Protein AF-A0A0C1CA61-F1 (afdb_monomer_lite)

Foldseek 3Di:
DVCVPPPCLDPVNQVVVQVCQCPPDPCNVVVNRDHDDDPCSPPALLRVVVVCVVVVPPCVPDDQAPDADPVRHHPCPDPSNVSNVVSVVVVVVVD

Radius of gyration: 17.6 Å; chains: 1; bounding box: 42×32×47 Å

InterPro domains:
  IPR014729 Rossmann-like alpha/beta/alpha sandwich fold [G3DSA:3.40.50.620] (1-94)
  IPR018317 Queuosine biosynthesis protein QueC [PF06508] (2-90)
  IPR018317 Queuosine biosynthesis protein QueC [PTHR42914] (2-90)

Organism: NCBI:txid83552

pLDDT: mean 91.28, std 12.16, range [39.03, 97.56]

Secondary structure (DSSP, 8-state):
-GGGG-GGGSHHHHHHHHHHHHHHSHHHHTT-PPPP--TTTT--HHHHHHHHHHTT--GGG----SS--TTS---S-SHHHHHHHHHHHHHHTT-

Structure (mmCIF, N/CA/C/O backbone):
data_AF-A0A0C1CA61-F1
#
_entry.id   AF-A0A0C1CA61-F1
#
loop_
_atom_site.group_PDB
_atom_site.id
_atom_site.type_symbol
_atom_site.label_atom_id
_atom_site.label_alt_id
_atom_site.label_comp_id
_atom_site.label_asym_id
_atom_site.label_entity_id
_atom_site.label_seq_id
_atom_site.pdbx_PDB_ins_code
_atom_site.Cartn_x
_atom_site.Cartn_y
_atom_site.Cartn_z
_atom_site.occupancy
_atom_site.B_iso_or_equiv
_atom_site.auth_seq_id
_atom_site.auth_comp_id
_atom_site.auth_asym_id
_atom_site.auth_atom_id
_atom_site.pdbx_PDB_model_num
ATOM 1 N N . MET A 1 1 ? 9.022 8.170 -4.276 1.00 50.41 1 MET A N 1
ATOM 2 C CA . MET A 1 1 ? 7.995 7.955 -3.229 1.00 50.41 1 MET A CA 1
ATOM 3 C C . MET A 1 1 ? 6.846 8.908 -3.521 1.00 50.41 1 MET A C 1
ATOM 5 O O . MET A 1 1 ? 6.901 10.067 -3.126 1.00 50.41 1 MET A O 1
ATOM 9 N N . ASP A 1 2 ? 5.842 8.429 -4.253 1.00 50.44 2 ASP A N 1
ATOM 10 C CA . ASP A 1 2 ? 4.805 9.267 -4.888 1.00 50.44 2 ASP A CA 1
ATOM 11 C C . ASP A 1 2 ? 3.806 9.883 -3.894 1.00 50.44 2 ASP A C 1
ATOM 13 O O . ASP A 1 2 ? 3.120 10.852 -4.202 1.00 50.44 2 ASP A O 1
ATOM 17 N N . PHE A 1 3 ? 3.769 9.377 -2.660 1.00 53.66 3 PHE A N 1
ATOM 18 C CA . PHE A 1 3 ? 2.854 9.835 -1.612 1.00 53.66 3 PHE A CA 1
ATOM 19 C C . PHE A 1 3 ? 3.353 11.056 -0.826 1.00 53.66 3 PHE A C 1
ATOM 21 O O . PHE A 1 3 ? 2.585 11.657 -0.080 1.00 53.66 3 PHE A O 1
ATOM 28 N N . LEU A 1 4 ? 4.621 11.460 -0.979 1.00 55.59 4 LEU A N 1
ATOM 29 C CA . LEU A 1 4 ? 5.175 12.598 -0.227 1.00 55.59 4 LEU A CA 1
ATOM 30 C C . LEU A 1 4 ? 4.504 13.931 -0.598 1.00 55.59 4 LEU A C 1
ATOM 32 O O . LEU A 1 4 ? 4.418 14.838 0.238 1.00 55.59 4 LEU A O 1
ATOM 36 N N . SER A 1 5 ? 3.980 14.021 -1.819 1.00 65.88 5 SER A N 1
ATOM 37 C CA . SER A 1 5 ? 3.289 15.194 -2.360 1.00 65.88 5 SER A CA 1
ATOM 38 C C . SER A 1 5 ? 1.854 15.344 -1.842 1.00 65.88 5 SER A C 1
ATOM 40 O O . SER A 1 5 ? 1.315 16.448 -1.862 1.00 65.88 5 SER A O 1
ATOM 42 N N . TYR A 1 6 ? 1.251 14.259 -1.347 1.00 85.88 6 TYR A N 1
ATOM 43 C CA . TYR A 1 6 ? -0.152 14.202 -0.944 1.00 85.88 6 TYR A CA 1
ATOM 44 C C . TYR A 1 6 ? -0.272 14.311 0.585 1.00 85.88 6 TYR A C 1
ATOM 46 O O . TYR A 1 6 ? 0.154 13.406 1.311 1.00 85.88 6 TYR A O 1
ATOM 54 N N . PRO A 1 7 ? -0.790 15.432 1.125 1.00 89.81 7 PRO A N 1
ATOM 55 C CA . PRO A 1 7 ? -0.868 15.643 2.573 1.00 89.81 7 PRO A CA 1
ATOM 56 C C . PRO A 1 7 ? -1.786 14.630 3.274 1.00 89.81 7 PRO A C 1
ATOM 58 O O . PRO A 1 7 ? -1.586 14.337 4.451 1.00 89.81 7 PRO A O 1
ATOM 61 N N . ASP A 1 8 ? -2.743 14.067 2.542 1.00 92.88 8 ASP A N 1
ATOM 62 C CA . ASP A 1 8 ? -3.701 13.046 2.962 1.00 92.88 8 ASP A CA 1
ATOM 63 C C . ASP A 1 8 ? -3.117 11.625 3.044 1.00 92.88 8 ASP A C 1
ATOM 65 O O . ASP A 1 8 ? -3.754 10.719 3.568 1.00 92.88 8 ASP A O 1
ATOM 69 N N . CYS A 1 9 ? -1.874 11.419 2.608 1.00 91.38 9 CYS A N 1
ATOM 70 C CA . CYS A 1 9 ? -1.179 10.134 2.721 1.00 91.38 9 CYS A CA 1
ATOM 71 C C . CYS A 1 9 ? -0.134 10.110 3.854 1.00 91.38 9 CYS A C 1
ATOM 73 O O . CYS A 1 9 ? 0.742 9.246 3.877 1.00 91.38 9 CYS A O 1
ATOM 75 N N . ARG A 1 10 ? -0.180 11.065 4.794 1.00 90.69 10 ARG A N 1
ATOM 76 C CA . ARG A 1 10 ? 0.818 11.228 5.870 1.00 90.69 10 ARG A CA 1
ATOM 77 C C . ARG A 1 10 ? 0.311 10.709 7.221 1.00 90.69 10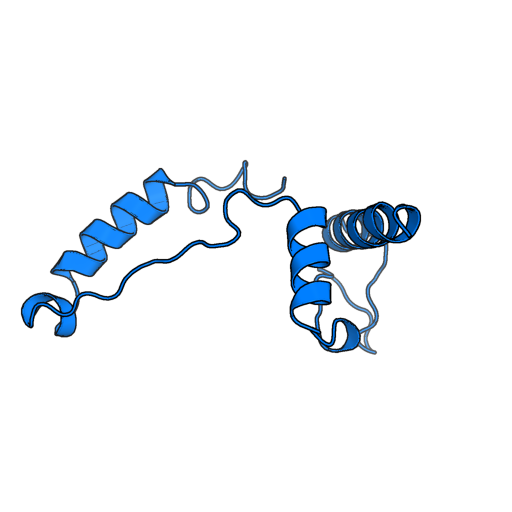 ARG A C 1
ATOM 79 O O . ARG A 1 10 ? -0.895 10.742 7.454 1.00 90.69 10 ARG A O 1
ATOM 86 N N . PRO A 1 11 ? 1.207 10.334 8.160 1.00 92.69 11 PRO A N 1
ATOM 87 C CA . PRO A 1 11 ? 0.815 9.884 9.501 1.00 92.69 11 PRO A CA 1
ATOM 88 C C . PRO A 1 11 ? -0.200 10.803 10.195 1.00 92.69 11 PRO A C 1
ATOM 90 O O . PRO A 1 11 ? -1.245 10.329 10.626 1.00 92.69 11 PRO A O 1
ATOM 93 N N . GLY A 1 12 ? 0.039 12.120 10.188 1.00 93.75 12 GLY A N 1
ATOM 94 C CA . GLY A 1 12 ? -0.855 13.089 10.832 1.00 93.75 12 GLY A CA 1
ATOM 95 C C . GLY A 1 12 ? -2.273 13.133 10.246 1.00 93.75 12 GLY A C 1
ATOM 96 O O . GLY A 1 12 ? -3.223 13.408 10.974 1.00 93.75 12 GLY A O 1
ATOM 97 N N . TYR A 1 13 ? -2.446 12.814 8.957 1.00 95.44 13 TYR A N 1
ATOM 98 C CA . TYR A 1 13 ? -3.782 12.680 8.373 1.00 95.44 13 TYR A CA 1
ATOM 99 C C . TYR A 1 13 ? -4.509 11.463 8.955 1.00 95.44 13 TYR A C 1
ATOM 101 O O . TYR A 1 13 ? -5.650 11.583 9.394 1.00 95.44 13 TYR A O 1
ATOM 109 N N . PHE A 1 14 ? -3.842 10.305 9.006 1.00 95.75 14 PHE A N 1
ATOM 110 C CA . PHE A 1 14 ? -4.431 9.083 9.557 1.00 95.75 14 PHE A CA 1
ATOM 111 C C . PHE A 1 14 ? -4.706 9.193 11.062 1.00 95.75 14 PHE A C 1
ATOM 113 O O . PHE A 1 14 ? -5.724 8.686 11.522 1.00 95.75 14 PHE A O 1
ATOM 120 N N . GLU A 1 15 ? -3.858 9.895 11.819 1.00 96.19 15 GLU A N 1
ATOM 121 C CA . GLU A 1 15 ? -4.088 10.208 13.238 1.00 96.19 15 GLU A CA 1
ATOM 122 C C . GLU A 1 15 ? -5.360 11.050 13.425 1.00 96.19 15 GLU A C 1
ATOM 124 O O . GLU A 1 15 ? -6.238 10.692 14.212 1.00 96.19 15 GLU A O 1
ATOM 129 N N . ALA A 1 16 ? -5.514 12.124 12.646 1.00 97.19 16 ALA A N 1
ATOM 130 C CA . ALA A 1 16 ? -6.718 12.952 12.682 1.00 97.19 16 ALA A CA 1
ATOM 131 C C . ALA A 1 16 ? -7.973 12.180 12.231 1.00 97.19 16 ALA A C 1
ATOM 133 O O . ALA A 1 16 ? -9.040 12.306 12.836 1.00 97.19 16 ALA A O 1
ATOM 134 N N . ALA A 1 17 ? -7.855 11.346 11.194 1.00 96.38 17 ALA A N 1
ATOM 135 C CA . ALA A 1 17 ? -8.941 10.490 10.728 1.00 96.38 17 ALA A CA 1
ATOM 136 C C . ALA A 1 17 ? -9.340 9.441 11.782 1.00 96.38 17 ALA A C 1
ATOM 138 O O . ALA A 1 17 ? -10.529 9.171 11.960 1.00 96.38 17 ALA A O 1
ATOM 139 N N . GLN A 1 18 ? -8.377 8.890 12.527 1.00 97.25 18 GLN A N 1
ATOM 140 C CA . GLN A 1 18 ? -8.654 7.969 13.627 1.00 97.25 18 GLN A CA 1
ATOM 141 C C . GLN A 1 18 ? -9.429 8.667 14.749 1.00 97.25 18 GLN A C 1
ATOM 143 O O . GLN A 1 18 ? -10.406 8.109 15.243 1.00 97.25 18 GLN A O 1
ATOM 148 N N . GLU A 1 19 ? -9.063 9.898 15.115 1.00 97.12 19 GLU A N 1
ATOM 149 C CA . GLU A 1 19 ? -9.814 10.687 16.103 1.00 97.12 19 GLU A CA 1
ATOM 150 C C . GLU A 1 19 ? -11.261 10.948 15.673 1.00 97.12 19 GLU A C 1
ATOM 152 O O . GLU A 1 19 ? -12.184 10.877 16.492 1.00 97.12 19 GLU A O 1
ATOM 157 N N . LEU A 1 20 ? -11.484 11.190 14.378 1.00 96.12 20 LEU A N 1
ATOM 158 C CA . LEU A 1 20 ? -12.829 11.277 13.823 1.00 96.12 20 LEU A CA 1
ATOM 159 C C . LEU A 1 20 ? -13.568 9.939 13.963 1.00 96.12 20 LEU A C 1
ATOM 161 O O . LEU A 1 20 ? -14.686 9.903 14.484 1.00 96.12 20 LEU A O 1
ATOM 165 N N . PHE A 1 21 ? -12.960 8.828 13.546 1.00 95.69 21 PHE A N 1
ATOM 166 C CA . PHE A 1 21 ? -13.579 7.505 13.644 1.00 95.69 21 PHE A CA 1
ATOM 167 C C . PHE A 1 21 ? -13.817 7.052 15.077 1.00 95.69 21 PHE A C 1
ATOM 169 O O . PHE A 1 21 ? -14.801 6.360 15.311 1.00 95.69 21 PHE A O 1
ATOM 176 N N . ASN A 1 22 ? -13.051 7.522 16.057 1.00 96.00 22 ASN A N 1
ATOM 177 C CA . ASN A 1 22 ? -13.327 7.288 17.475 1.00 96.00 22 ASN A CA 1
ATOM 178 C C . ASN A 1 22 ? -14.669 7.892 17.939 1.00 96.00 22 ASN A C 1
ATOM 180 O O . ASN A 1 22 ? -15.161 7.529 19.005 1.00 96.00 22 ASN A O 1
ATOM 184 N N . ARG A 1 23 ? -15.283 8.797 17.161 1.00 95.44 23 ARG A N 1
ATOM 185 C CA . ARG A 1 23 ? -16.482 9.561 17.560 1.00 95.44 23 ARG A CA 1
ATOM 186 C C . ARG A 1 23 ? -17.645 9.458 16.575 1.00 95.44 23 ARG A C 1
ATOM 188 O O . ARG A 1 23 ? -18.795 9.577 16.978 1.00 95.44 23 ARG A O 1
ATOM 195 N N . ALA A 1 24 ? -17.355 9.263 15.292 1.00 94.38 24 ALA A N 1
ATOM 196 C CA . ALA A 1 24 ? -18.315 9.491 14.214 1.00 94.38 24 ALA A CA 1
ATOM 197 C C . ALA A 1 24 ? -19.171 8.273 13.829 1.00 94.38 24 ALA A C 1
ATOM 199 O O . ALA A 1 24 ? -20.037 8.398 12.966 1.00 94.38 24 ALA A O 1
ATOM 200 N N . THR A 1 25 ? -18.953 7.098 14.429 1.00 91.62 25 THR A N 1
ATOM 201 C CA . THR A 1 25 ? -19.703 5.879 14.077 1.00 91.62 25 THR A CA 1
ATOM 202 C C . THR A 1 25 ? -20.503 5.339 15.259 1.00 91.62 25 THR A C 1
ATOM 204 O O . THR A 1 25 ? -20.096 5.469 16.414 1.00 91.62 25 THR A O 1
ATOM 207 N N . LYS A 1 26 ? -21.626 4.664 14.972 1.00 93.50 26 LYS A N 1
ATOM 208 C CA . LYS A 1 26 ? -22.409 3.941 15.989 1.00 93.50 26 LYS A CA 1
ATOM 209 C C . LYS A 1 26 ? -21.543 2.931 16.751 1.00 93.50 26 LYS A C 1
ATOM 211 O O . LYS A 1 26 ? -21.631 2.851 17.969 1.00 93.50 26 LYS A O 1
ATOM 216 N N . GLN A 1 27 ? -20.671 2.214 16.040 1.00 94.50 27 GLN A N 1
ATOM 217 C CA . GLN A 1 27 ? -19.753 1.248 16.647 1.00 94.50 27 GLN A CA 1
ATOM 218 C C . GLN A 1 27 ? -18.813 1.925 17.651 1.00 94.50 27 GLN A C 1
ATOM 220 O O . GLN A 1 27 ? -18.526 1.358 18.701 1.00 94.50 27 GLN A O 1
ATOM 225 N N . SER A 1 28 ? -18.387 3.158 17.377 1.00 94.31 28 SER A N 1
ATOM 226 C CA . SER A 1 28 ? -17.536 3.938 18.278 1.00 94.31 28 SER A CA 1
ATOM 227 C C . SER A 1 28 ? -18.265 4.352 19.554 1.00 94.31 28 SER A C 1
ATOM 229 O O . SER A 1 28 ? -17.699 4.236 20.637 1.00 94.31 28 SER A O 1
ATOM 231 N N . VAL A 1 29 ? -19.541 4.743 19.450 1.00 93.56 29 VAL A N 1
ATOM 232 C CA . VAL A 1 29 ? -20.401 5.016 20.619 1.00 93.56 29 VAL A CA 1
ATOM 233 C C . VAL A 1 29 ? -20.590 3.759 21.480 1.00 93.56 29 VAL A C 1
ATOM 235 O O . VAL A 1 29 ? -20.660 3.846 22.701 1.00 93.56 29 VAL A O 1
ATOM 238 N N . GLU A 1 30 ? -20.604 2.580 20.860 1.00 95.75 30 GLU A N 1
ATOM 239 C CA . GLU A 1 30 ? -20.687 1.275 21.530 1.00 95.75 30 GLU A CA 1
ATOM 240 C C . GLU A 1 30 ? -19.321 0.750 22.033 1.00 95.75 30 GLU A C 1
ATOM 242 O O . GLU A 1 30 ? -19.214 -0.406 22.447 1.00 95.75 30 GLU A O 1
ATOM 247 N N . GLY A 1 31 ? -18.264 1.573 21.997 1.00 92.94 31 GLY A N 1
ATOM 248 C CA . GLY A 1 31 ? -16.923 1.220 22.482 1.00 92.94 31 GLY A CA 1
ATOM 249 C C . GLY A 1 31 ? -16.120 0.310 21.546 1.00 92.94 31 GLY A C 1
ATOM 250 O O . GLY A 1 31 ? -15.124 -0.278 21.959 1.00 92.94 31 GLY A O 1
ATOM 251 N N . LYS A 1 32 ? -16.541 0.177 20.285 1.00 94.75 32 LYS A N 1
ATOM 252 C CA . LYS A 1 32 ? -15.931 -0.680 19.256 1.00 94.75 32 LYS A CA 1
ATOM 253 C C . 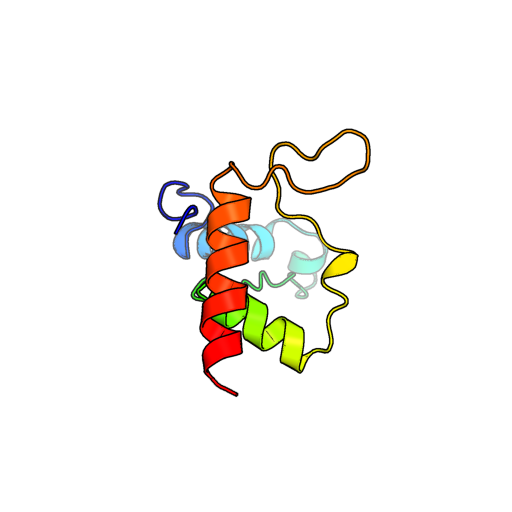LYS A 1 32 ? -15.522 0.135 18.030 1.00 94.75 32 LYS A C 1
ATOM 255 O O . LYS A 1 32 ? -15.860 -0.219 16.901 1.00 94.75 32 LYS A O 1
ATOM 260 N N . ALA A 1 33 ? -14.841 1.257 18.254 1.00 95.06 33 ALA A N 1
ATOM 261 C CA . ALA A 1 33 ? -14.386 2.116 17.167 1.00 95.06 33 ALA A CA 1
ATOM 262 C C . ALA A 1 33 ? -13.486 1.334 16.185 1.00 95.06 33 ALA A C 1
ATOM 264 O O . ALA A 1 33 ? -12.624 0.567 16.629 1.00 95.06 33 ALA A O 1
ATOM 265 N N . PRO A 1 34 ? -13.665 1.509 14.863 1.00 94.31 34 PRO A N 1
ATOM 266 C CA . PRO A 1 34 ? -12.789 0.889 13.881 1.00 94.31 34 PRO A CA 1
ATOM 267 C C . PRO A 1 34 ? -11.373 1.470 13.980 1.00 94.31 34 PRO A C 1
ATOM 269 O O . PRO A 1 34 ? -11.190 2.657 14.257 1.00 94.31 34 PRO A O 1
ATOM 272 N N . GLN A 1 35 ? -10.374 0.626 13.727 1.00 95.69 35 GLN A N 1
ATOM 273 C CA . GLN A 1 35 ? -8.970 1.030 13.694 1.00 95.69 35 GLN A CA 1
ATOM 274 C C . GLN A 1 35 ? -8.491 1.214 12.255 1.00 95.69 35 GLN A C 1
ATOM 276 O O . GLN A 1 35 ? -8.640 0.322 11.418 1.00 95.69 35 GLN A O 1
ATOM 281 N N . ILE A 1 36 ? -7.879 2.362 11.987 1.00 95.88 36 ILE A N 1
ATOM 282 C CA . ILE A 1 36 ? -7.132 2.628 10.766 1.00 95.88 36 ILE A CA 1
ATOM 283 C C . ILE A 1 36 ? -5.751 1.995 10.923 1.00 95.88 36 ILE A C 1
ATOM 285 O O . ILE A 1 36 ? -4.966 2.370 11.792 1.00 95.88 36 ILE A O 1
ATOM 289 N N . VAL A 1 37 ? -5.445 1.046 10.045 1.00 96.50 37 VAL A N 1
ATOM 290 C CA . VAL A 1 37 ? -4.135 0.396 9.954 1.00 96.50 37 VAL A CA 1
ATOM 291 C C . VAL A 1 37 ? -3.514 0.718 8.606 1.00 96.50 37 VAL A C 1
ATOM 293 O O . VAL A 1 37 ? -4.113 0.480 7.560 1.00 96.50 37 VAL A O 1
ATOM 296 N N . THR A 1 38 ? -2.292 1.243 8.633 1.00 95.62 38 THR A N 1
ATOM 297 C CA . THR A 1 38 ? -1.528 1.640 7.443 1.00 95.62 38 THR A CA 1
ATOM 298 C C . THR A 1 38 ? -0.238 0.812 7.336 1.00 95.62 38 THR A C 1
ATOM 300 O O . THR A 1 38 ? 0.867 1.346 7.444 1.00 95.62 38 THR A O 1
ATOM 303 N N . PRO A 1 39 ? -0.341 -0.520 7.136 1.00 95.25 39 PRO A N 1
ATOM 304 C CA . PRO A 1 39 ? 0.789 -1.446 7.282 1.00 95.25 39 PRO A CA 1
ATOM 305 C C . PRO A 1 39 ? 1.948 -1.162 6.321 1.00 95.25 39 PRO A C 1
ATOM 307 O O . PRO A 1 39 ? 3.091 -1.476 6.631 1.00 95.25 39 PRO A O 1
ATOM 310 N N . LEU A 1 40 ? 1.658 -0.537 5.178 1.00 95.19 40 LEU A N 1
ATOM 311 C CA . LEU A 1 40 ? 2.633 -0.259 4.124 1.00 95.19 40 LEU A CA 1
ATOM 312 C C . LEU A 1 40 ? 3.144 1.192 4.141 1.00 95.19 40 LEU A C 1
ATOM 314 O O . LEU A 1 40 ? 3.922 1.564 3.273 1.00 95.19 40 LEU A O 1
ATOM 318 N N . LEU A 1 41 ? 2.715 2.034 5.093 1.00 92.56 41 LEU A N 1
ATOM 319 C CA . LEU A 1 41 ? 2.940 3.490 5.047 1.00 92.56 41 LEU A CA 1
ATOM 320 C C . LEU A 1 41 ? 4.416 3.888 4.948 1.00 92.56 41 LEU A C 1
ATOM 322 O O . LEU A 1 41 ? 4.756 4.888 4.322 1.00 92.56 41 LEU A O 1
ATOM 326 N N . LYS A 1 42 ? 5.283 3.125 5.613 1.00 91.62 42 LYS A N 1
ATOM 327 C CA . LYS A 1 42 ? 6.729 3.371 5.661 1.00 91.62 42 LYS A CA 1
ATOM 328 C C . LYS A 1 42 ? 7.509 2.480 4.702 1.00 91.62 42 LYS A C 1
ATOM 330 O O . LYS A 1 42 ? 8.731 2.567 4.694 1.00 91.62 42 LYS A O 1
ATOM 335 N N . TRP A 1 43 ? 6.821 1.614 3.963 1.00 94.38 43 TRP A N 1
ATOM 336 C CA . TRP A 1 43 ? 7.476 0.617 3.139 1.00 94.38 43 TRP A CA 1
ATOM 337 C C . TRP A 1 43 ? 7.863 1.185 1.783 1.00 94.38 43 TRP A C 1
ATOM 339 O O . TRP A 1 43 ? 7.116 1.950 1.166 1.00 94.38 43 TRP A O 1
ATOM 349 N N . THR A 1 44 ? 9.024 0.771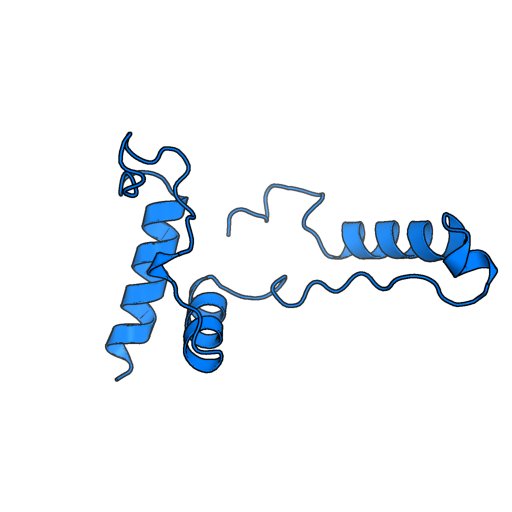 1.297 1.00 93.56 44 THR A N 1
ATOM 350 C CA . THR A 1 44 ? 9.411 0.991 -0.091 1.00 93.56 44 THR A CA 1
ATOM 351 C C . THR A 1 44 ? 8.664 0.029 -1.018 1.00 93.56 44 THR A C 1
ATOM 353 O O . THR A 1 44 ? 8.003 -0.921 -0.583 1.00 93.56 44 THR A O 1
ATOM 356 N N . LYS A 1 45 ? 8.739 0.260 -2.334 1.00 93.44 45 LYS A N 1
ATOM 357 C CA . LYS A 1 45 ? 8.076 -0.628 -3.298 1.00 93.44 45 LYS A CA 1
ATOM 358 C C . LYS A 1 45 ? 8.718 -2.020 -3.286 1.00 93.44 45 LYS A C 1
ATOM 360 O O . LYS A 1 45 ? 7.999 -3.007 -3.401 1.00 93.44 45 LYS A O 1
ATOM 365 N N . GLU A 1 46 ? 10.025 -2.093 -3.064 1.00 95.31 46 GLU A N 1
ATOM 366 C CA . GLU A 1 46 ? 10.807 -3.317 -2.874 1.00 95.31 46 GLU A CA 1
ATOM 367 C C . GLU A 1 46 ? 10.317 -4.115 -1.663 1.00 95.31 46 GLU A C 1
ATOM 369 O O . GLU A 1 46 ? 10.053 -5.311 -1.779 1.00 95.31 46 GLU A O 1
ATOM 374 N N . GLU A 1 47 ? 10.133 -3.459 -0.511 1.00 96.19 47 GLU A N 1
ATOM 375 C CA . GLU A 1 47 ? 9.614 -4.102 0.703 1.00 96.19 47 GLU A CA 1
ATOM 376 C C . GLU A 1 47 ? 8.201 -4.657 0.482 1.00 96.19 47 GLU A C 1
ATOM 378 O O . GLU A 1 47 ? 7.917 -5.797 0.855 1.00 96.19 47 GLU A O 1
ATOM 383 N N . ILE A 1 48 ? 7.338 -3.901 -0.207 1.00 96.31 48 ILE A N 1
ATOM 384 C CA . ILE A 1 48 ? 5.987 -4.348 -0.577 1.00 96.31 48 ILE A CA 1
ATOM 385 C C . ILE A 1 48 ? 6.039 -5.577 -1.494 1.00 96.31 48 ILE A C 1
ATOM 387 O O . ILE A 1 48 ? 5.295 -6.536 -1.280 1.00 96.31 48 ILE A O 1
ATOM 391 N N . VAL A 1 49 ? 6.897 -5.573 -2.519 1.00 96.12 49 VAL A N 1
ATOM 392 C CA . VAL A 1 49 ? 7.015 -6.713 -3.438 1.00 96.12 49 VAL A CA 1
ATOM 393 C C . VAL A 1 49 ? 7.580 -7.935 -2.703 1.00 96.12 49 VAL A C 1
ATOM 395 O O . VAL A 1 49 ? 7.017 -9.025 -2.825 1.00 96.12 49 VAL A O 1
ATOM 398 N N . LYS A 1 50 ? 8.622 -7.767 -1.880 1.00 96.62 50 LYS A N 1
ATOM 399 C CA . LYS A 1 50 ? 9.206 -8.837 -1.053 1.00 96.62 50 LYS A CA 1
ATOM 400 C C . LYS A 1 50 ? 8.168 -9.478 -0.133 1.00 96.62 50 LYS A C 1
ATOM 402 O O . LYS A 1 50 ? 8.103 -10.705 -0.034 1.00 96.62 50 LYS A O 1
ATOM 407 N N . GLU A 1 51 ? 7.326 -8.668 0.502 1.00 97.19 51 GLU A N 1
ATOM 408 C CA . GLU A 1 51 ? 6.236 -9.178 1.329 1.00 97.19 51 GLU A CA 1
ATOM 409 C C . GLU A 1 51 ? 5.189 -9.932 0.503 1.00 97.19 51 GLU A C 1
ATOM 411 O O . GLU A 1 51 ? 4.714 -10.988 0.921 1.00 97.19 51 GLU A O 1
ATOM 416 N N . GLY A 1 52 ? 4.861 -9.448 -0.697 1.00 96.69 52 GLY A N 1
ATOM 417 C CA . GLY A 1 52 ? 3.958 -10.160 -1.598 1.00 96.69 52 GLY A CA 1
ATOM 418 C C . GLY A 1 52 ? 4.488 -11.543 -1.993 1.00 96.69 52 GLY A C 1
ATOM 419 O O . GLY A 1 52 ? 3.718 -12.502 -1.991 1.00 96.69 52 GLY A O 1
ATOM 420 N N . TYR A 1 53 ? 5.799 -11.693 -2.218 1.00 96.06 53 TYR A N 1
ATOM 421 C CA . TYR A 1 53 ? 6.419 -13.014 -2.403 1.00 96.06 53 TYR A CA 1
ATOM 422 C C . TYR A 1 53 ? 6.287 -13.894 -1.156 1.00 96.06 53 TYR A C 1
ATOM 424 O O . TYR A 1 53 ? 5.877 -15.051 -1.266 1.00 96.06 53 TYR A O 1
ATOM 432 N N . ARG A 1 54 ? 6.568 -13.352 0.039 1.00 96.69 54 ARG A N 1
ATOM 433 C CA . ARG A 1 54 ? 6.410 -14.076 1.314 1.00 96.69 54 ARG A CA 1
ATOM 434 C C . ARG A 1 54 ? 4.977 -14.588 1.506 1.00 96.69 54 ARG A C 1
ATOM 436 O O . ARG A 1 54 ? 4.779 -15.708 1.977 1.00 96.69 54 ARG A O 1
ATOM 443 N N . LEU A 1 55 ? 3.991 -13.776 1.131 1.00 97.56 55 LEU A N 1
ATOM 444 C CA . LEU A 1 55 ? 2.561 -14.083 1.208 1.00 97.56 55 LEU A CA 1
ATOM 445 C C . LEU A 1 55 ? 2.032 -14.893 0.012 1.00 97.56 55 LEU A C 1
ATOM 447 O O . LEU A 1 55 ? 0.862 -15.268 0.023 1.00 97.56 55 LEU A O 1
ATOM 451 N N . LYS A 1 56 ? 2.873 -15.195 -0.987 1.00 97.19 56 LYS A N 1
ATOM 452 C CA . LYS A 1 56 ? 2.503 -15.897 -2.230 1.00 97.19 56 LYS A CA 1
ATOM 453 C C . LYS A 1 56 ? 1.373 -15.200 -3.000 1.00 97.19 56 LYS A C 1
ATOM 455 O O . LYS A 1 56 ? 0.433 -15.841 -3.465 1.00 97.19 56 LYS A O 1
ATOM 460 N N . VAL A 1 57 ? 1.457 -13.877 -3.117 1.00 97.12 57 VAL A N 1
ATOM 461 C CA . VAL A 1 57 ? 0.503 -13.072 -3.888 1.00 97.12 57 VAL A CA 1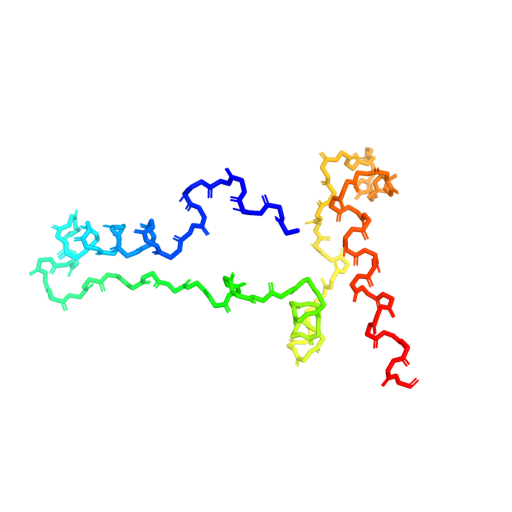
ATOM 462 C C . VAL A 1 57 ? 0.613 -13.413 -5.384 1.00 97.12 57 VAL A C 1
ATOM 464 O O . VAL A 1 57 ? 1.724 -13.394 -5.916 1.00 97.12 57 VAL A O 1
ATOM 467 N N . PRO A 1 58 ? -0.508 -13.662 -6.087 1.00 96.88 58 PRO A N 1
ATOM 468 C CA . PRO A 1 58 ? -0.517 -13.819 -7.541 1.00 96.88 58 PRO A CA 1
ATOM 469 C C . PRO A 1 58 ? -0.385 -12.444 -8.216 1.00 96.88 58 PRO A C 1
ATOM 471 O O . PRO A 1 58 ? -1.376 -11.775 -8.521 1.00 96.88 58 PRO A O 1
ATOM 474 N N . PHE A 1 59 ? 0.852 -11.966 -8.386 1.00 95.56 59 PHE A N 1
ATOM 475 C CA . PHE A 1 59 ? 1.137 -10.625 -8.909 1.00 95.56 59 PHE A CA 1
ATOM 476 C C . PHE A 1 59 ? 0.591 -10.383 -10.321 1.00 95.56 59 PHE A C 1
ATOM 478 O O . PHE A 1 59 ? 0.279 -9.235 -10.645 1.00 95.56 59 PHE A O 1
ATOM 485 N N . GLU A 1 60 ? 0.432 -11.430 -11.123 1.00 93.75 60 GLU A N 1
ATOM 486 C CA . GLU A 1 60 ? -0.179 -11.425 -12.454 1.00 93.75 60 GLU A CA 1
ATOM 487 C C . GLU A 1 60 ? -1.652 -10.995 -12.448 1.00 93.75 60 GLU A C 1
ATOM 489 O O . GLU A 1 60 ? -2.151 -10.495 -13.452 1.00 93.75 60 GLU A O 1
ATOM 494 N N . LEU A 1 61 ? -2.339 -11.131 -11.309 1.00 95.56 61 LEU A N 1
ATOM 495 C CA . LEU A 1 61 ? -3.720 -10.674 -11.129 1.00 95.56 61 LEU A CA 1
ATOM 496 C C . LEU A 1 61 ? -3.806 -9.217 -10.650 1.00 95.56 61 LEU A C 1
ATOM 498 O O . LEU A 1 61 ? -4.900 -8.699 -10.436 1.00 95.56 61 LEU A O 1
ATOM 502 N N . THR A 1 62 ? -2.669 -8.546 -10.448 1.00 96.06 62 THR A N 1
ATOM 503 C CA . THR A 1 62 ? -2.620 -7.170 -9.936 1.00 96.06 62 THR A CA 1
ATOM 504 C C . THR A 1 62 ? -2.194 -6.189 -11.021 1.00 96.06 62 THR A C 1
ATOM 506 O O . THR A 1 62 ? -1.354 -6.499 -11.861 1.00 96.06 62 THR A O 1
ATOM 509 N N . SER A 1 63 ? -2.709 -4.961 -10.953 1.00 95.81 63 SER A N 1
ATOM 510 C CA . SER A 1 63 ? -2.301 -3.870 -11.839 1.00 95.81 63 SER A CA 1
ATOM 511 C C . SER A 1 63 ? -1.800 -2.675 -11.034 1.00 95.81 63 SER A C 1
ATOM 513 O O . SER A 1 63 ? -2.279 -2.386 -9.938 1.00 95.81 63 SER A O 1
ATOM 515 N N . SER A 1 64 ? -0.793 -1.989 -11.566 1.00 95.44 64 SER A N 1
ATOM 516 C CA . SER A 1 64 ? -0.335 -0.685 -11.064 1.00 95.44 64 SER A CA 1
ATOM 517 C C . SER A 1 64 ? -0.213 0.353 -12.179 1.00 95.44 64 SER A C 1
ATOM 519 O O . SER A 1 64 ? 0.039 1.513 -11.894 1.00 95.44 64 SER A O 1
ATOM 521 N N . CYS A 1 65 ? -0.368 -0.059 -13.438 1.00 96.75 65 CYS A N 1
ATOM 522 C CA . CYS A 1 65 ? -0.206 0.815 -14.588 1.00 96.75 65 CYS A CA 1
ATOM 523 C C . CYS A 1 65 ? -1.323 1.865 -14.625 1.00 96.75 65 CYS A C 1
ATOM 525 O O . CYS A 1 65 ? -2.488 1.526 -14.424 1.00 96.75 65 CYS A O 1
ATOM 527 N N . TYR A 1 66 ? -0.966 3.118 -14.905 1.00 96.06 66 TYR A N 1
ATOM 528 C CA . TYR A 1 66 ? -1.938 4.206 -15.039 1.00 96.06 66 TYR A CA 1
ATOM 529 C C . TYR A 1 66 ? -2.693 4.185 -16.370 1.00 96.06 66 TYR A C 1
ATOM 531 O O . TYR A 1 66 ? -3.806 4.693 -16.434 1.00 96.06 66 TYR A O 1
ATOM 539 N N . ASP A 1 67 ? -2.103 3.592 -17.407 1.00 96.69 67 ASP A N 1
ATOM 540 C CA . ASP A 1 67 ? -2.656 3.572 -18.762 1.00 96.69 67 ASP A CA 1
ATOM 541 C C . ASP A 1 67 ? -2.422 2.204 -19.429 1.00 96.69 67 ASP A C 1
ATOM 543 O O . ASP A 1 67 ? -1.579 2.072 -20.315 1.00 96.69 67 ASP A O 1
ATOM 547 N N . PRO A 1 68 ? -3.052 1.123 -18.937 1.00 96.81 68 PRO A N 1
ATOM 548 C CA . PRO A 1 68 ? -2.871 -0.199 -19.521 1.00 96.81 68 PRO A CA 1
ATOM 549 C C . PRO A 1 68 ? -3.428 -0.256 -20.952 1.00 96.81 68 PRO A C 1
ATOM 551 O O . PRO A 1 68 ? -4.408 0.401 -21.291 1.00 96.81 68 PRO A O 1
ATOM 554 N N . THR A 1 69 ? -2.837 -1.109 -21.790 1.00 96.00 69 THR A N 1
ATOM 555 C CA . THR A 1 69 ? -3.349 -1.385 -23.142 1.00 96.00 69 THR A CA 1
ATOM 556 C C . THR A 1 69 ? -4.778 -1.942 -23.098 1.00 96.00 69 THR A C 1
ATOM 558 O O . THR A 1 69 ? -5.226 -2.452 -22.071 1.00 96.00 69 THR A O 1
ATOM 561 N N . ALA A 1 70 ? -5.470 -1.963 -24.244 1.00 95.62 70 ALA A N 1
ATOM 562 C CA . ALA A 1 70 ? -6.819 -2.534 -24.354 1.00 95.62 70 ALA A CA 1
ATOM 563 C C . ALA A 1 70 ? -6.929 -3.991 -23.851 1.00 95.62 70 ALA A C 1
ATOM 565 O O . ALA A 1 70 ? -7.990 -4.409 -23.397 1.00 95.62 70 ALA A O 1
ATOM 566 N N . ASN A 1 71 ? -5.825 -4.746 -23.883 1.00 94.56 71 ASN A N 1
ATOM 567 C CA . ASN A 1 71 ? -5.756 -6.129 -23.404 1.00 94.56 71 ASN A CA 1
ATOM 568 C C . ASN A 1 71 ? -5.293 -6.237 -21.935 1.00 94.56 71 ASN A C 1
ATOM 570 O O . ASN A 1 71 ? -4.924 -7.319 -21.485 1.00 94.56 71 ASN A O 1
ATOM 574 N N . GLY A 1 72 ? -5.240 -5.124 -21.199 1.00 93.50 72 GLY A N 1
ATOM 575 C CA . GLY A 1 72 ? -4.846 -5.069 -19.788 1.00 93.50 72 GLY A CA 1
ATOM 576 C C . GLY A 1 72 ? -3.337 -5.115 -19.525 1.00 93.50 72 GLY A C 1
ATOM 577 O O . GLY A 1 72 ? -2.928 -5.080 -18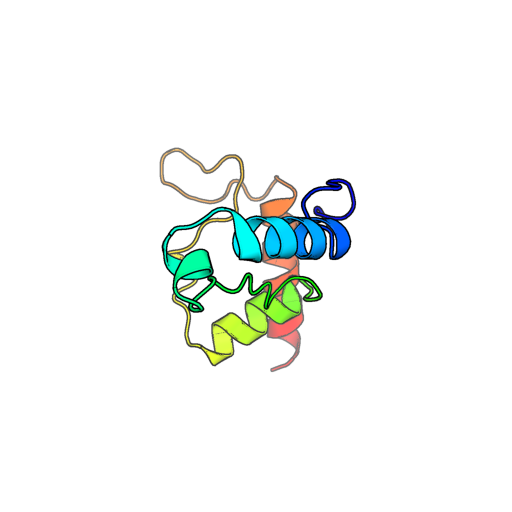.367 1.00 93.50 72 GLY A O 1
ATOM 578 N N . GLN A 1 73 ? -2.496 -5.173 -20.564 1.00 95.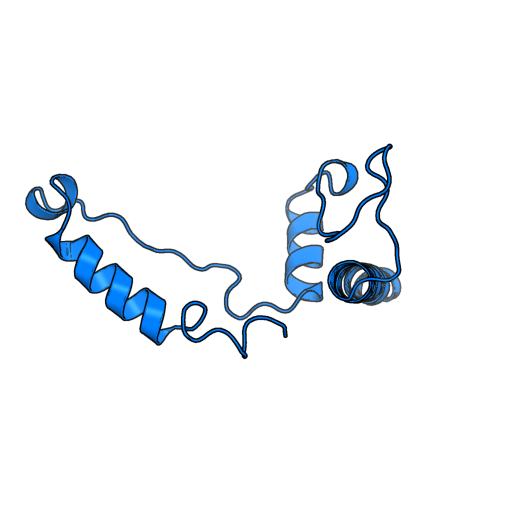62 73 GLN A N 1
ATOM 579 C CA . GLN A 1 73 ? -1.036 -5.169 -20.395 1.00 95.62 73 GLN A CA 1
ATOM 580 C C . GLN A 1 73 ? -0.539 -3.801 -19.906 1.00 95.62 73 GLN A C 1
ATOM 582 O O . GLN A 1 73 ? -1.046 -2.782 -20.384 1.00 95.62 73 GLN A O 1
ATOM 587 N N . PRO A 1 74 ? 0.460 -3.748 -19.007 1.00 96.94 74 PRO A N 1
ATOM 588 C CA . PRO A 1 74 ? 1.036 -2.486 -18.555 1.00 96.94 74 PRO A CA 1
ATOM 589 C C . PRO A 1 74 ? 1.710 -1.742 -19.717 1.00 96.94 74 PRO A C 1
ATOM 591 O O . PRO A 1 74 ? 2.352 -2.366 -20.559 1.00 96.94 74 PRO A O 1
ATOM 594 N N . CYS A 1 75 ? 1.610 -0.410 -19.746 1.00 96.94 75 CYS A N 1
ATOM 595 C CA . CYS A 1 75 ? 2.224 0.417 -20.794 1.00 96.94 75 CYS A CA 1
ATOM 596 C C . CYS A 1 75 ? 3.753 0.480 -20.741 1.00 96.94 75 CYS A C 1
ATOM 598 O O . CYS A 1 75 ? 4.363 0.893 -21.719 1.00 96.94 75 CYS A O 1
ATOM 600 N N . GLN A 1 76 ? 4.363 0.112 -19.608 1.00 95.38 76 GLN A N 1
ATOM 601 C CA . GLN A 1 76 ? 5.819 0.105 -19.387 1.00 95.38 76 GLN A CA 1
ATOM 602 C C . GLN A 1 76 ? 6.507 1.480 -19.495 1.00 95.38 76 GLN A C 1
ATOM 604 O O . GLN A 1 76 ? 7.728 1.548 -19.488 1.00 95.38 76 GLN A O 1
ATOM 609 N N . GLN A 1 77 ? 5.739 2.573 -19.549 1.00 95.94 77 GLN A N 1
ATOM 610 C CA . GLN A 1 77 ? 6.273 3.934 -19.708 1.00 95.94 77 GLN A CA 1
ATOM 611 C C . GLN A 1 77 ? 5.837 4.919 -18.613 1.00 95.94 77 GLN A C 1
ATOM 613 O O . GLN A 1 77 ? 6.428 5.986 -18.495 1.00 95.94 77 GLN A O 1
ATOM 618 N N . CYS A 1 78 ? 4.804 4.602 -17.821 1.00 96.19 78 CYS A N 1
ATOM 619 C CA . CYS A 1 78 ? 4.380 5.465 -16.714 1.00 96.19 78 CYS A CA 1
ATOM 620 C C . CYS A 1 78 ? 5.206 5.203 -15.447 1.00 96.19 78 CYS A C 1
ATOM 622 O O . CYS A 1 78 ? 5.645 4.073 -15.227 1.00 96.19 78 CYS A O 1
ATOM 624 N N . ASP A 1 79 ? 5.301 6.193 -14.556 1.00 94.38 79 ASP A N 1
ATOM 625 C CA . ASP A 1 79 ? 6.075 6.101 -13.305 1.00 94.38 79 ASP A CA 1
ATOM 626 C C . ASP A 1 79 ? 5.739 4.851 -12.482 1.00 94.38 79 ASP A C 1
ATOM 628 O O . ASP A 1 79 ? 6.627 4.142 -12.012 1.00 94.38 79 ASP A O 1
ATOM 632 N N . ALA A 1 80 ? 4.453 4.500 -12.381 1.00 94.75 80 ALA A N 1
ATOM 633 C CA . ALA A 1 80 ? 4.035 3.303 -11.658 1.00 94.75 80 ALA A CA 1
ATOM 634 C C . ALA A 1 80 ? 4.518 1.984 -12.290 1.00 94.75 80 ALA A C 1
ATOM 636 O O . ALA A 1 80 ? 4.688 1.000 -11.567 1.00 94.75 80 ALA A O 1
ATOM 637 N N . CYS A 1 81 ? 4.733 1.937 -13.612 1.00 96.44 81 CYS A N 1
ATOM 638 C CA . CYS A 1 81 ? 5.356 0.783 -14.261 1.00 96.44 81 CYS A CA 1
ATOM 639 C C . CYS A 1 81 ? 6.844 0.725 -13.923 1.00 96.44 81 CYS A C 1
ATOM 641 O O . CYS A 1 81 ? 7.298 -0.329 -13.487 1.00 96.44 81 CYS A O 1
ATOM 643 N N . THR A 1 82 ? 7.558 1.848 -14.050 1.00 95.94 82 THR A N 1
ATOM 644 C CA . THR A 1 82 ? 8.994 1.953 -13.750 1.00 95.94 82 THR A CA 1
ATOM 645 C C . THR A 1 82 ? 9.286 1.548 -12.306 1.00 95.94 82 THR A C 1
ATOM 647 O O . THR A 1 82 ? 9.988 0.571 -12.073 1.00 95.94 82 THR A O 1
ATOM 650 N N . LEU A 1 83 ? 8.623 2.179 -11.327 1.00 95.00 83 LEU A N 1
ATOM 651 C CA . LEU A 1 83 ? 8.801 1.866 -9.902 1.00 95.00 83 LEU A CA 1
ATOM 652 C C . LEU A 1 83 ? 8.486 0.406 -9.570 1.00 95.00 83 LEU A C 1
ATOM 654 O O . LEU A 1 83 ? 9.106 -0.197 -8.696 1.00 95.00 83 LEU A O 1
ATOM 658 N N . ARG A 1 84 ? 7.474 -0.169 -10.229 1.00 95.69 84 ARG A N 1
ATOM 659 C CA . ARG A 1 84 ? 7.112 -1.572 -10.032 1.00 95.69 84 ARG A CA 1
ATOM 660 C C . ARG A 1 84 ? 8.178 -2.492 -10.619 1.00 95.69 84 ARG A C 1
ATOM 662 O O . ARG A 1 84 ? 8.552 -3.444 -9.944 1.00 95.69 84 ARG A O 1
ATOM 669 N N . GLN A 1 85 ? 8.647 -2.226 -11.835 1.00 95.88 85 GLN A N 1
ATOM 670 C CA . GLN A 1 85 ? 9.684 -3.012 -12.499 1.00 95.88 85 GLN A CA 1
ATOM 671 C C . GLN A 1 85 ? 10.994 -2.982 -11.709 1.00 95.88 85 GLN A C 1
ATOM 673 O O . GLN A 1 85 ? 11.523 -4.048 -11.399 1.00 95.88 85 GLN A O 1
ATOM 678 N N . ASP A 1 86 ? 11.450 -1.796 -11.305 1.00 95.56 86 ASP A N 1
ATOM 679 C CA . ASP A 1 86 ? 12.660 -1.614 -10.497 1.00 95.56 86 ASP A CA 1
ATOM 680 C C . ASP A 1 86 ? 12.580 -2.410 -9.190 1.00 95.56 86 ASP A C 1
ATOM 682 O O . ASP A 1 86 ? 13.527 -3.099 -8.810 1.00 95.56 86 ASP A O 1
ATOM 686 N N . ALA A 1 87 ? 11.411 -2.408 -8.541 1.00 95.69 87 ALA A N 1
ATOM 687 C CA . ALA A 1 87 ? 11.192 -3.170 -7.319 1.00 95.69 87 ALA A CA 1
ATOM 688 C C . ALA A 1 87 ? 11.216 -4.693 -7.515 1.00 95.69 87 ALA A C 1
ATOM 690 O O . ALA A 1 87 ? 11.614 -5.415 -6.604 1.00 95.69 87 ALA A O 1
ATOM 691 N N . PHE A 1 88 ? 10.785 -5.203 -8.673 1.00 95.94 88 PHE A N 1
ATOM 692 C CA . PHE A 1 88 ? 10.914 -6.628 -8.993 1.00 95.94 88 PHE A CA 1
ATOM 693 C C . PHE A 1 88 ? 12.357 -7.007 -9.334 1.00 95.94 88 PHE A C 1
ATOM 695 O O . PHE A 1 88 ? 12.808 -8.085 -8.944 1.00 95.94 88 PHE A O 1
ATOM 702 N N . LEU A 1 89 ? 13.086 -6.140 -10.039 1.00 95.12 89 LEU A N 1
ATOM 703 C CA . LEU A 1 89 ? 14.487 -6.375 -10.390 1.00 95.12 89 LEU A CA 1
ATOM 704 C C . LEU A 1 89 ? 15.377 -6.392 -9.144 1.00 95.12 89 LEU A C 1
ATOM 706 O O . LEU A 1 89 ? 16.132 -7.343 -8.951 1.00 95.12 89 LEU A O 1
ATOM 710 N N . SER A 1 90 ? 15.214 -5.416 -8.250 1.00 93.25 90 SER A N 1
ATOM 711 C CA . SER A 1 90 ? 16.053 -5.262 -7.054 1.00 93.25 90 SER A CA 1
ATOM 712 C C . SER A 1 90 ? 16.004 -6.448 -6.088 1.00 93.25 90 SER A C 1
ATOM 714 O O . SER A 1 90 ? 16.972 -6.703 -5.379 1.00 93.25 90 SER A O 1
ATOM 716 N N . ILE A 1 91 ? 14.900 -7.197 -6.055 1.00 89.44 91 ILE A N 1
ATOM 717 C CA . ILE A 1 91 ? 14.774 -8.401 -5.220 1.00 89.44 91 ILE A CA 1
ATOM 718 C C . ILE A 1 91 ? 15.166 -9.687 -5.957 1.00 89.44 91 ILE A C 1
ATOM 720 O O . ILE A 1 91 ? 15.391 -10.710 -5.312 1.00 89.44 91 ILE A O 1
ATOM 724 N N . SER A 1 92 ? 15.218 -9.654 -7.292 1.00 73.75 92 SER A N 1
ATOM 725 C CA . SER A 1 92 ? 15.589 -10.809 -8.118 1.00 73.75 92 SER A CA 1
ATOM 726 C C . SER A 1 92 ? 17.104 -11.019 -8.142 1.00 73.75 92 SER A C 1
ATOM 728 O O . SER A 1 92 ? 17.550 -12.152 -8.264 1.00 73.75 92 SER A O 1
ATOM 730 N N . GLU A 1 93 ? 17.891 -9.956 -7.949 1.00 58.28 93 GLU A N 1
ATOM 731 C CA . GLU A 1 93 ? 19.359 -10.006 -7.822 1.00 58.28 93 GLU A CA 1
ATOM 732 C C . GLU A 1 93 ? 19.852 -10.509 -6.449 1.00 58.28 93 GLU A C 1
ATOM 734 O O . GLU A 1 93 ? 21.053 -10.629 -6.222 1.00 58.28 93 GLU A O 1
ATOM 739 N N . VAL A 1 94 ? 18.937 -10.813 -5.520 1.00 50.12 94 VAL A N 1
ATOM 740 C CA . VAL A 1 94 ? 19.249 -11.254 -4.145 1.00 50.12 94 VAL A CA 1
ATOM 741 C C . VAL A 1 94 ? 19.014 -12.767 -3.959 1.00 50.12 94 VAL A C 1
ATOM 743 O O . VAL A 1 94 ? 18.971 -13.251 -2.829 1.00 50.12 94 VAL A O 1
ATOM 746 N N . ASN A 1 95 ? 18.884 -13.527 -5.055 1.00 39.03 95 ASN A N 1
ATOM 747 C CA . ASN A 1 95 ? 18.835 -14.997 -5.055 1.00 39.03 95 ASN A CA 1
ATOM 748 C C . ASN A 1 95 ? 19.986 -15.606 -5.855 1.00 39.03 95 ASN A C 1
ATOM 750 O O . ASN A 1 95 ? 20.125 -15.247 -7.044 1.00 39.03 95 ASN A O 1
#

Sequence (95 aa):
MDFLSYPDCRPGYFEAAQELFNRATKQSVEGKAPQIVTPLLKWTKEEIVKEGYRLKVPFELTSSCYDPTANGQPCQQCDACTLRQDAFLSISEVN